Protein AF-R0M2D8-F1 (afdb_monomer_lite)

Organism: Anas platyrhynchos (NCBI:txid8839)

Sequence (83 aa):
LVNQQELFVAAPDVSKADITLPVFTLKERCLQVVRSLVKPVDYRKLDIVRSLYEDLEDHPDIKKDLQRLSLERSEMLRNEILE

Radius of gyration: 17.67 Å; chains: 1; bounding box: 49×22×46 Å

Secondary structure (DSSP, 8-state):
-BTTBS-----TT-----B------HHHHHHHHHHHHS-GGGGGGSSS-HHHHHHHHS---HHHHHHHHHHHHHHHHHHHHH-

Foldseek 3Di:
DWVPDPDDDDDPPDPDTDDDDDPDDPLVVVLVVCPVVDPLVCLVVDPDDPVVNVVNNPDDDPVVVVVVVVVVVVVVVVVVVVD

InterPro domains:
  IPR024048 von Hippel-Lindau disease tumour suppressor, alpha domain [PF17211] (24-70)
  IPR036208 VHL superfamily [SSF49468] (1-75)
  IPR037139 von Hippel-Lindau disease tumour suppressor, alpha domain superfamily [G3DSA:1.10.750.10] (21-72)

pLDDT: mean 93.75, std 6.57, range [53.78, 97.94]

Structure (mmCIF, N/CA/C/O backbone):
data_AF-R0M2D8-F1
#
_entry.id   AF-R0M2D8-F1
#
loop_
_atom_site.group_PDB
_atom_site.id
_atom_site.type_symbol
_atom_site.label_atom_id
_atom_site.label_alt_id
_atom_site.label_comp_id
_atom_site.label_asym_id
_atom_site.label_entity_id
_atom_site.label_seq_id
_atom_site.pdbx_PDB_ins_code
_atom_site.Cartn_x
_atom_site.Cartn_y
_atom_site.Cartn_z
_atom_site.occupancy
_atom_site.B_iso_or_equiv
_atom_site.auth_seq_id
_atom_site.auth_comp_id
_atom_site.auth_asym_id
_atom_site.auth_atom_id
_atom_site.pdbx_PDB_model_num
ATOM 1 N N . LEU A 1 1 ? 3.714 -2.440 -8.778 1.00 95.25 1 LEU A N 1
ATOM 2 C CA . LEU A 1 1 ? 5.039 -2.163 -9.371 1.00 95.25 1 LEU A CA 1
ATOM 3 C C . LEU A 1 1 ? 4.941 -2.351 -10.867 1.00 95.25 1 LEU A C 1
ATOM 5 O O . LEU A 1 1 ? 4.094 -3.106 -11.329 1.00 95.25 1 LEU A O 1
ATOM 9 N N . VAL A 1 2 ? 5.803 -1.675 -11.605 1.00 95.81 2 VAL A N 1
ATOM 10 C CA . VAL A 1 2 ? 5.984 -1.844 -13.041 1.00 95.81 2 VAL A CA 1
ATOM 11 C C . VAL A 1 2 ? 7.433 -2.241 -13.269 1.00 95.81 2 VAL A C 1
ATOM 13 O O . VAL A 1 2 ? 8.333 -1.569 -12.777 1.00 95.81 2 VAL A O 1
ATOM 16 N N . ASN A 1 3 ? 7.667 -3.387 -13.909 1.00 93.88 3 ASN A N 1
ATOM 17 C CA . ASN A 1 3 ? 9.008 -3.968 -14.056 1.00 93.88 3 ASN A CA 1
ATO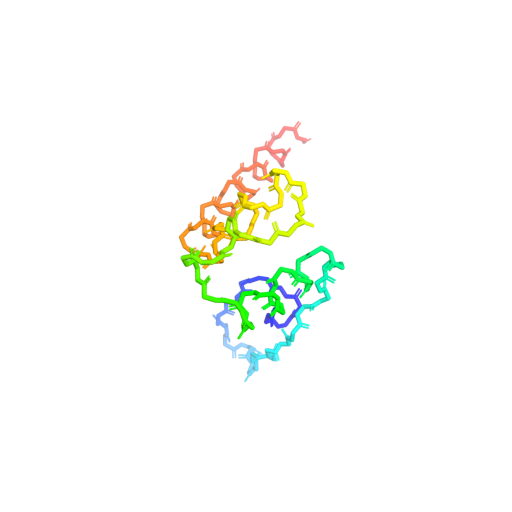M 18 C C . ASN A 1 3 ? 9.783 -4.015 -12.718 1.00 93.88 3 ASN A C 1
ATOM 20 O O . ASN A 1 3 ? 10.970 -3.715 -12.662 1.00 93.88 3 ASN A O 1
ATOM 24 N N . GLN A 1 4 ? 9.084 -4.358 -11.625 1.00 93.19 4 GLN A N 1
ATOM 25 C CA . GLN A 1 4 ? 9.598 -4.386 -10.241 1.00 93.19 4 GLN A CA 1
ATOM 26 C C . GLN A 1 4 ? 10.018 -3.024 -9.646 1.00 93.19 4 GLN A C 1
ATOM 28 O O . GLN A 1 4 ? 10.590 -2.989 -8.561 1.00 93.19 4 GLN A O 1
ATOM 33 N N . GLN A 1 5 ? 9.676 -1.908 -10.291 1.00 94.56 5 GLN A N 1
ATOM 34 C CA . GLN A 1 5 ? 9.951 -0.545 -9.827 1.00 94.56 5 GLN A CA 1
ATOM 35 C C . GLN A 1 5 ? 8.661 0.267 -9.625 1.00 94.56 5 GLN A C 1
ATOM 37 O O . GLN A 1 5 ? 7.563 -0.156 -10.006 1.00 94.56 5 GLN A O 1
ATOM 42 N N . GLU A 1 6 ? 8.779 1.428 -8.977 1.00 95.06 6 GLU A N 1
ATOM 43 C CA . GLU A 1 6 ? 7.655 2.348 -8.741 1.00 95.06 6 GLU A CA 1
ATOM 44 C C . GLU A 1 6 ? 7.356 3.243 -9.954 1.00 95.06 6 GLU A C 1
ATOM 46 O O . GLU A 1 6 ? 6.206 3.621 -10.169 1.00 95.06 6 GLU A O 1
ATOM 51 N N . LEU A 1 7 ? 8.3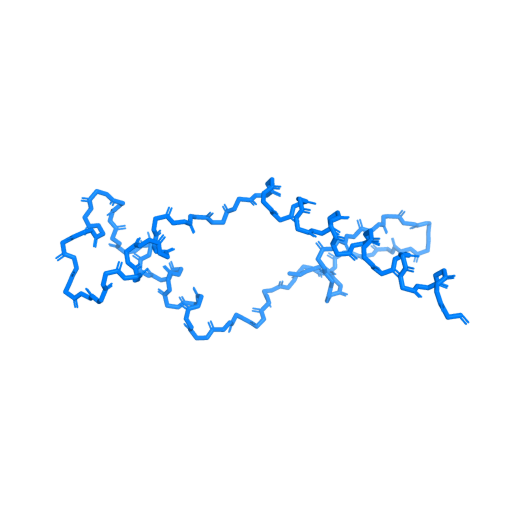69 3.533 -10.778 1.00 94.38 7 LEU A N 1
ATOM 52 C CA . LEU A 1 7 ? 8.256 4.350 -11.985 1.00 94.38 7 LEU A CA 1
ATOM 53 C C . LEU A 1 7 ? 8.666 3.549 -13.221 1.00 94.38 7 LEU A C 1
ATOM 55 O O . LEU A 1 7 ? 9.551 2.700 -13.168 1.00 94.38 7 LEU A O 1
ATOM 59 N N . PHE A 1 8 ? 8.037 3.863 -14.351 1.00 94.31 8 PHE A N 1
ATOM 60 C CA . PHE A 1 8 ? 8.402 3.337 -15.661 1.00 94.31 8 PHE A CA 1
ATOM 61 C C . PHE A 1 8 ? 8.745 4.493 -16.592 1.00 94.31 8 PHE A C 1
ATOM 63 O O . PHE A 1 8 ? 7.983 5.454 -16.699 1.00 94.31 8 PHE A O 1
ATOM 70 N N . VAL A 1 9 ? 9.878 4.384 -17.283 1.00 91.88 9 VAL A N 1
ATOM 71 C CA . VAL A 1 9 ? 10.312 5.347 -18.295 1.00 91.88 9 VAL A CA 1
ATOM 72 C C . VAL A 1 9 ? 10.280 4.647 -19.643 1.00 91.88 9 VAL A C 1
ATOM 74 O O . VAL A 1 9 ? 10.949 3.635 -19.839 1.00 91.88 9 VAL A O 1
ATOM 77 N N . ALA A 1 10 ? 9.487 5.179 -20.570 1.00 90.44 10 ALA A N 1
ATOM 78 C CA . ALA A 1 10 ? 9.446 4.663 -21.928 1.00 90.44 10 ALA A CA 1
ATOM 79 C C . ALA A 1 10 ? 10.761 4.995 -22.650 1.00 90.44 10 ALA A C 1
ATOM 81 O O . ALA A 1 10 ? 11.183 6.152 -22.676 1.00 90.44 10 ALA A O 1
ATOM 82 N N . ALA A 1 11 ? 11.377 3.983 -23.255 1.00 90.56 11 ALA A N 1
ATOM 83 C CA . ALA A 1 11 ? 12.586 4.110 -24.057 1.00 90.56 11 ALA A CA 1
ATOM 84 C C . ALA A 1 11 ? 12.458 3.261 -25.338 1.00 90.56 11 ALA A C 1
ATOM 86 O O . ALA A 1 11 ? 11.664 2.316 -25.352 1.00 90.56 11 ALA A O 1
ATOM 87 N N . PRO A 1 12 ? 13.187 3.585 -26.426 1.00 90.38 12 PRO A N 1
ATOM 88 C CA . PRO A 1 12 ? 13.033 2.911 -27.723 1.00 90.38 12 PRO A CA 1
ATOM 89 C C . PRO A 1 12 ? 13.272 1.393 -27.696 1.00 90.38 12 PRO A C 1
ATOM 91 O O . PRO A 1 12 ? 12.736 0.665 -28.526 1.00 90.38 12 PRO A O 1
ATOM 94 N N . ASP A 1 13 ? 14.077 0.921 -26.752 1.00 88.75 13 ASP A N 1
ATOM 95 C CA . ASP A 1 13 ? 14.453 -0.473 -26.519 1.00 88.75 13 AS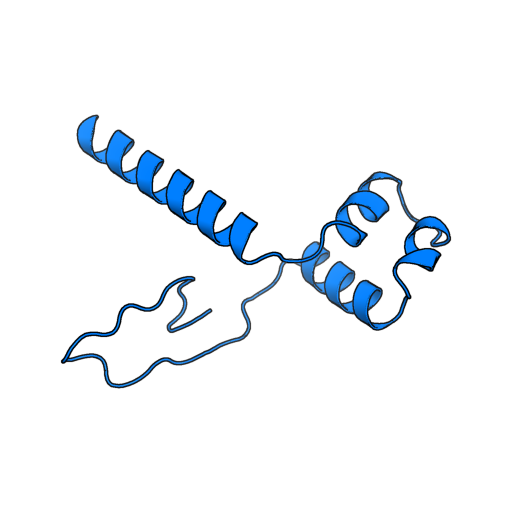P A CA 1
ATOM 96 C C . ASP A 1 13 ? 13.522 -1.206 -25.533 1.00 88.75 13 ASP A C 1
ATOM 98 O O . ASP A 1 13 ? 13.589 -2.431 -25.402 1.00 88.75 13 ASP A O 1
ATOM 102 N N . VAL A 1 14 ? 12.605 -0.491 -24.875 1.00 85.44 14 VAL A N 1
ATOM 103 C CA . VAL A 1 14 ? 11.688 -1.056 -23.879 1.00 85.44 14 VAL A CA 1
ATOM 104 C C . VAL A 1 14 ? 10.316 -1.300 -24.502 1.00 85.44 14 VAL A C 1
ATOM 106 O O . VAL A 1 14 ? 9.517 -0.389 -24.701 1.00 85.44 14 VAL A O 1
ATOM 109 N N . SER A 1 15 ? 10.020 -2.570 -24.780 1.00 85.69 15 SER A N 1
ATOM 110 C CA . SER A 1 15 ? 8.774 -2.985 -25.446 1.00 85.69 15 SER A CA 1
ATOM 111 C C . SER A 1 15 ? 7.615 -3.321 -24.499 1.00 85.69 15 SER A C 1
ATOM 113 O O . SER A 1 15 ? 6.484 -3.468 -24.964 1.00 85.69 15 SER A O 1
ATOM 115 N N . LYS A 1 16 ? 7.865 -3.472 -23.189 1.00 92.44 16 LYS A N 1
ATOM 116 C CA . LYS A 1 16 ? 6.864 -3.932 -22.212 1.00 92.44 16 LYS A CA 1
ATOM 117 C C . LYS A 1 16 ? 6.931 -3.188 -20.880 1.00 92.44 16 LYS A C 1
ATOM 119 O O . LYS A 1 16 ? 8.008 -2.885 -20.366 1.00 92.44 16 LYS A O 1
ATOM 124 N N . ALA A 1 17 ? 5.747 -2.972 -20.316 1.00 95.19 17 ALA A N 1
ATOM 125 C CA . ALA A 1 17 ? 5.531 -2.510 -18.953 1.00 95.19 17 ALA A CA 1
ATOM 126 C C . ALA A 1 17 ? 4.754 -3.599 -18.197 1.00 95.19 17 ALA A C 1
ATOM 128 O O . ALA A 1 17 ? 3.524 -3.644 -18.245 1.00 95.19 17 ALA A O 1
ATOM 129 N N . ASP A 1 18 ? 5.473 -4.503 -17.534 1.00 95.50 18 ASP A N 1
ATOM 130 C CA . ASP A 1 18 ? 4.883 -5.607 -16.782 1.00 95.50 18 ASP A CA 1
ATOM 131 C C . ASP A 1 18 ? 4.420 -5.099 -15.412 1.00 95.50 18 ASP A C 1
ATOM 133 O O . ASP A 1 18 ? 5.222 -4.820 -14.515 1.00 95.50 18 ASP A O 1
ATOM 137 N N . ILE A 1 19 ? 3.104 -4.947 -15.258 1.00 96.94 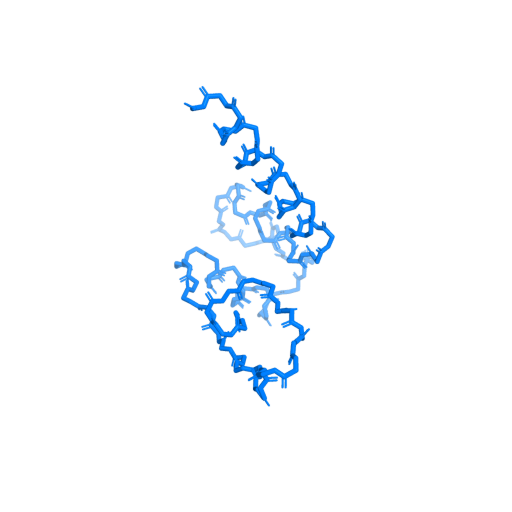19 ILE A N 1
ATOM 138 C CA . ILE A 1 19 ? 2.483 -4.456 -14.026 1.00 96.94 19 ILE A CA 1
ATOM 139 C C . ILE A 1 19 ? 2.206 -5.635 -13.096 1.00 96.94 19 ILE A C 1
ATOM 141 O O . ILE A 1 19 ? 1.457 -6.552 -13.429 1.00 96.94 19 ILE A O 1
ATOM 145 N N . THR A 1 20 ? 2.779 -5.584 -11.898 1.00 96.69 20 THR A N 1
ATOM 146 C CA . THR A 1 20 ? 2.625 -6.607 -10.863 1.00 96.69 20 THR A CA 1
ATOM 147 C C . THR A 1 20 ? 2.102 -6.009 -9.562 1.00 96.69 20 THR A C 1
ATOM 149 O O . THR A 1 20 ? 2.370 -4.850 -9.217 1.00 96.69 20 THR A O 1
ATOM 152 N N . LEU A 1 21 ? 1.355 -6.813 -8.802 1.00 96.62 21 LEU A N 1
ATOM 153 C CA . LEU A 1 21 ? 1.033 -6.480 -7.417 1.00 96.62 21 LEU A CA 1
ATOM 154 C C . LEU A 1 21 ? 2.320 -6.553 -6.579 1.00 96.62 21 LEU A C 1
ATOM 156 O O . LEU A 1 21 ? 3.023 -7.563 -6.657 1.00 96.62 21 LEU A O 1
ATOM 160 N N . PRO A 1 22 ? 2.659 -5.510 -5.799 1.00 96.06 22 PRO A N 1
ATOM 161 C CA . PRO A 1 22 ? 3.802 -5.576 -4.901 1.00 96.06 22 PRO A CA 1
ATOM 162 C C . PRO A 1 22 ? 3.543 -6.568 -3.767 1.00 96.06 22 PRO A C 1
ATOM 164 O O . PRO A 1 22 ? 2.401 -6.874 -3.415 1.00 96.06 22 PRO A O 1
ATOM 167 N N . VAL A 1 23 ? 4.627 -7.005 -3.133 1.00 96.94 23 VAL A N 1
ATOM 168 C CA . VAL A 1 23 ? 4.543 -7.700 -1.851 1.00 96.94 23 VAL A CA 1
ATOM 169 C C . VAL A 1 23 ? 4.270 -6.656 -0.772 1.00 96.94 23 VAL A C 1
ATOM 171 O O . VAL A 1 23 ? 5.178 -5.987 -0.285 1.00 96.94 23 VAL A O 1
ATOM 174 N N . PHE A 1 24 ? 2.997 -6.476 -0.434 1.00 96.12 24 PHE A N 1
ATOM 175 C CA . PHE A 1 24 ? 2.596 -5.590 0.652 1.00 96.12 24 PHE A CA 1
ATOM 176 C C . PHE A 1 24 ? 3.040 -6.149 2.007 1.00 96.12 24 PHE A C 1
ATOM 178 O O . PHE A 1 24 ? 3.039 -7.363 2.227 1.00 96.12 24 PHE A O 1
ATOM 185 N N . THR A 1 25 ? 3.349 -5.257 2.950 1.00 97.56 25 THR A N 1
ATOM 186 C CA . THR A 1 25 ? 3.478 -5.657 4.355 1.00 97.56 25 THR A CA 1
ATOM 187 C C . THR A 1 25 ? 2.142 -6.206 4.858 1.00 97.56 25 THR A C 1
ATOM 189 O O . THR A 1 25 ? 1.076 -5.848 4.347 1.00 97.56 25 THR A O 1
ATOM 192 N N . LEU A 1 26 ? 2.175 -7.048 5.897 1.00 97.94 26 LEU A N 1
ATOM 193 C CA . LEU A 1 26 ? 0.942 -7.576 6.488 1.00 97.94 26 LEU A CA 1
ATOM 194 C C . LEU A 1 26 ? 0.014 -6.443 6.954 1.00 97.94 26 LEU A C 1
ATOM 196 O O . LEU A 1 26 ? -1.187 -6.501 6.706 1.00 97.94 26 LEU A O 1
ATOM 200 N N . LYS A 1 27 ? 0.580 -5.389 7.562 1.00 96.88 27 LYS A N 1
ATOM 201 C CA . LYS A 1 27 ? -0.167 -4.199 7.993 1.00 96.88 27 LYS A CA 1
ATOM 202 C C . LYS A 1 27 ? -0.908 -3.562 6.815 1.00 96.88 27 LYS A C 1
ATOM 204 O O . LYS A 1 27 ? -2.127 -3.433 6.873 1.00 96.88 27 LYS A O 1
ATOM 209 N N . GLU A 1 28 ? -0.195 -3.224 5.741 1.00 96.81 28 GLU A N 1
ATOM 210 C CA . GLU A 1 28 ? -0.778 -2.554 4.572 1.00 96.81 28 GLU A CA 1
ATOM 211 C C . GLU A 1 28 ? -1.852 -3.419 3.906 1.00 96.81 28 GLU A C 1
ATOM 213 O O . GLU A 1 28 ? -2.944 -2.946 3.584 1.00 96.81 28 GLU A O 1
ATOM 218 N N . ARG A 1 29 ? -1.597 -4.727 3.773 1.00 97.62 29 ARG A N 1
ATOM 219 C CA . ARG A 1 29 ? -2.581 -5.639 3.189 1.00 97.62 29 ARG A CA 1
ATOM 220 C C . ARG A 1 29 ? -3.854 -5.733 4.033 1.00 97.62 29 ARG A C 1
ATOM 222 O O . ARG A 1 29 ? -4.946 -5.741 3.467 1.00 97.62 29 ARG A O 1
ATOM 229 N N . CYS A 1 30 ? -3.736 -5.774 5.359 1.00 97.31 30 CYS A N 1
ATOM 230 C CA . CYS A 1 30 ? -4.890 -5.753 6.256 1.00 97.31 30 CYS A CA 1
ATOM 231 C C . CYS A 1 30 ? -5.685 -4.445 6.128 1.00 97.31 30 CYS A C 1
ATOM 233 O O . CYS A 1 30 ? -6.908 -4.502 6.009 1.00 97.31 30 CYS A O 1
ATOM 235 N N . LEU A 1 31 ? -5.017 -3.286 6.074 1.00 97.44 31 LEU A N 1
ATOM 236 C CA . LEU A 1 31 ? -5.682 -1.990 5.878 1.00 97.44 31 LEU A CA 1
ATOM 237 C C . LEU A 1 31 ? -6.474 -1.961 4.565 1.00 97.44 31 LEU A C 1
ATOM 239 O O . LEU A 1 31 ? -7.637 -1.565 4.562 1.00 97.44 31 LEU A O 1
ATOM 243 N N . GLN A 1 32 ? -5.896 -2.449 3.462 1.00 97.25 32 GLN A N 1
ATOM 244 C CA . GLN A 1 32 ? -6.592 -2.548 2.172 1.00 97.25 32 GLN A CA 1
ATOM 245 C C . GLN A 1 32 ? -7.874 -3.385 2.262 1.00 97.25 32 GLN A C 1
ATOM 247 O O . GLN A 1 32 ? -8.910 -2.995 1.725 1.00 97.25 32 GLN A O 1
ATOM 252 N N . VAL A 1 33 ? -7.817 -4.526 2.954 1.00 97.75 33 VAL A N 1
ATOM 253 C CA . VAL A 1 33 ? -8.986 -5.396 3.138 1.00 97.75 33 VAL A CA 1
ATOM 254 C C . VAL A 1 33 ? -10.045 -4.702 3.995 1.00 97.75 33 VAL A C 1
ATOM 256 O O . VAL A 1 33 ? -11.206 -4.666 3.595 1.00 97.75 33 VAL A O 1
ATOM 259 N N . VAL A 1 34 ? -9.668 -4.081 5.114 1.00 97.44 34 VAL A N 1
ATOM 260 C CA . VAL A 1 34 ? -10.618 -3.370 5.988 1.00 97.44 34 VAL A CA 1
ATOM 261 C C . VAL A 1 34 ? -11.301 -2.219 5.244 1.00 97.44 34 VAL A C 1
ATOM 2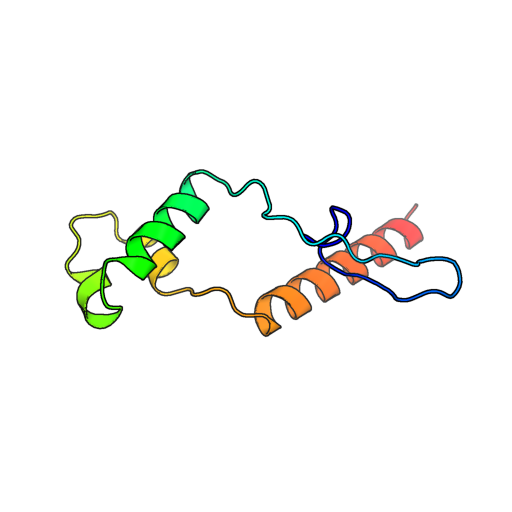63 O O . VAL A 1 34 ? -12.526 -2.119 5.293 1.00 97.44 34 VAL A O 1
ATOM 266 N N . ARG A 1 35 ? -10.550 -1.415 4.479 1.00 96.81 35 ARG A N 1
ATOM 267 C CA . ARG A 1 35 ? -11.101 -0.323 3.652 1.00 96.81 35 ARG A CA 1
ATOM 268 C C . ARG A 1 35 ? -12.106 -0.810 2.600 1.00 96.81 35 ARG A C 1
ATOM 270 O O . ARG A 1 35 ? -13.023 -0.078 2.249 1.00 96.81 35 ARG A O 1
ATOM 277 N N . SER A 1 36 ? -11.956 -2.039 2.097 1.00 96.75 36 SER A N 1
ATOM 278 C CA . SER A 1 36 ? -12.919 -2.626 1.150 1.00 96.75 36 SER A CA 1
ATOM 279 C C . SER A 1 36 ? -14.212 -3.129 1.800 1.00 96.75 36 SER A C 1
ATOM 281 O O . SER A 1 36 ? -15.226 -3.259 1.118 1.00 96.75 36 SER A O 1
ATOM 283 N N . LEU A 1 37 ? -14.185 -3.419 3.105 1.00 97.69 37 LEU A N 1
ATOM 284 C CA . LEU A 1 37 ? -15.295 -4.039 3.836 1.00 97.69 37 LEU A CA 1
ATOM 285 C C . LEU A 1 37 ? -16.070 -3.048 4.710 1.00 97.69 37 LEU A C 1
ATOM 287 O O . LEU A 1 37 ? -17.240 -3.278 5.012 1.00 97.69 37 LEU A O 1
ATOM 291 N N . VAL A 1 38 ? -15.430 -1.959 5.131 1.00 97.19 38 VAL A N 1
ATOM 292 C CA . VAL A 1 38 ? -15.974 -0.993 6.088 1.00 97.19 38 VAL A CA 1
ATOM 293 C C . VAL A 1 38 ? -16.052 0.375 5.422 1.00 97.19 38 VAL A C 1
ATOM 295 O O . VAL A 1 38 ? -15.131 0.792 4.727 1.00 97.19 38 VAL A O 1
ATOM 298 N N . LYS A 1 39 ? -17.154 1.101 5.625 1.00 96.25 39 LYS A N 1
ATOM 299 C CA . LYS A 1 39 ? -17.272 2.470 5.112 1.00 96.25 39 LYS A CA 1
ATOM 300 C C . LYS A 1 39 ? -16.358 3.407 5.913 1.00 96.25 39 LYS A C 1
ATOM 302 O O . LYS A 1 39 ? -16.275 3.241 7.129 1.00 96.25 39 LYS A O 1
ATOM 307 N N . PRO A 1 40 ? -15.776 4.458 5.304 1.00 95.06 40 PRO A N 1
ATOM 308 C CA . PRO A 1 40 ? -14.900 5.389 6.021 1.00 95.06 40 PRO A CA 1
ATOM 309 C C . PRO A 1 40 ? -15.524 6.014 7.276 1.00 95.06 40 PRO A C 1
ATOM 311 O O . PRO A 1 40 ? -14.858 6.172 8.293 1.00 95.06 40 PRO A O 1
ATOM 314 N N . VAL A 1 41 ? -16.833 6.293 7.240 1.00 95.31 41 VAL A N 1
ATOM 315 C CA . VAL A 1 41 ? -17.594 6.832 8.386 1.00 95.31 41 VAL A CA 1
ATOM 316 C C . VAL A 1 41 ? -17.662 5.881 9.589 1.00 95.31 41 VAL A C 1
ATOM 318 O O . VAL A 1 41 ? -17.960 6.314 10.700 1.00 95.31 41 VAL A O 1
ATOM 321 N N . ASP A 1 42 ? -17.394 4.593 9.374 1.00 97.12 42 ASP A N 1
ATOM 322 C CA . ASP A 1 42 ? -17.471 3.542 10.384 1.00 97.12 42 ASP A CA 1
ATOM 323 C C . ASP A 1 42 ? -16.088 3.086 10.877 1.00 97.12 42 ASP A C 1
ATOM 325 O O . ASP A 1 42 ? -16.023 2.296 11.816 1.00 97.12 42 ASP A O 1
ATOM 329 N N . TYR A 1 43 ? -14.975 3.602 10.332 1.00 96.62 43 TYR A N 1
ATOM 330 C CA . TYR A 1 43 ? -13.627 3.211 10.776 1.00 96.62 43 TYR A CA 1
ATOM 331 C C . TYR A 1 43 ? -13.427 3.428 12.277 1.00 96.62 43 TYR A C 1
ATOM 333 O O . TYR A 1 43 ? -12.926 2.543 12.964 1.00 96.62 43 TYR A O 1
ATOM 341 N N . ARG A 1 44 ? -13.902 4.560 12.811 1.00 95.94 44 ARG A N 1
ATOM 342 C CA . ARG A 1 44 ? -13.804 4.914 14.239 1.00 95.94 44 ARG A CA 1
ATOM 343 C C . ARG A 1 44 ? -14.706 4.079 15.161 1.00 95.94 44 ARG A C 1
ATOM 345 O O . ARG A 1 44 ? -14.657 4.272 16.371 1.00 95.94 44 ARG A O 1
ATOM 352 N N . LYS A 1 45 ? -15.540 3.189 14.608 1.00 96.69 45 LYS A N 1
ATOM 353 C CA . LYS A 1 45 ? -16.387 2.251 15.367 1.00 96.69 45 LYS A CA 1
ATOM 354 C C . LYS A 1 45 ? -15.751 0.866 15.521 1.00 96.69 45 LYS A C 1
ATOM 356 O O . LYS A 1 45 ? -16.295 0.044 16.252 1.00 96.69 45 LYS A O 1
ATOM 361 N N . LEU A 1 46 ? -14.659 0.585 14.806 1.00 96.69 46 LEU A N 1
ATOM 362 C CA . LEU A 1 46 ? -13.929 -0.680 14.919 1.00 96.69 46 LEU A CA 1
ATOM 363 C C . LEU A 1 46 ? -13.245 -0.765 16.283 1.00 96.69 46 LEU A C 1
ATOM 365 O O . LEU A 1 46 ? -12.733 0.235 16.752 1.00 96.69 46 LEU A O 1
ATOM 369 N N . ASP A 1 47 ? -13.191 -1.940 16.905 1.00 97.00 47 ASP A N 1
ATOM 370 C CA . ASP A 1 47 ? -12.501 -2.122 18.190 1.00 97.00 47 ASP A CA 1
ATOM 371 C C . ASP A 1 47 ? -11.000 -2.386 17.975 1.00 97.00 47 ASP A C 1
ATOM 373 O O . ASP A 1 47 ? -10.526 -3.522 18.015 1.00 97.00 47 ASP A O 1
ATOM 377 N N . ILE A 1 48 ? -10.258 -1.329 17.632 1.00 96.31 48 ILE A N 1
ATOM 378 C CA . ILE A 1 48 ? -8.815 -1.374 17.345 1.00 96.31 48 ILE A CA 1
ATOM 379 C C . ILE A 1 48 ? -8.069 -0.203 18.001 1.00 96.31 48 ILE A C 1
ATOM 381 O O . ILE A 1 48 ? -8.660 0.779 18.458 1.00 96.31 48 ILE A O 1
ATOM 385 N N . VAL A 1 49 ? -6.736 -0.294 18.057 1.00 95.56 49 VAL A N 1
ATOM 386 C CA . VAL A 1 49 ? -5.898 0.762 18.647 1.00 95.56 49 VAL A CA 1
ATOM 387 C C . VAL A 1 49 ? -6.012 2.078 17.876 1.00 95.56 49 VAL A C 1
ATOM 389 O O . VAL A 1 49 ? -6.165 2.089 16.655 1.00 95.56 49 VAL A O 1
ATOM 392 N N . ARG A 1 50 ? -5.883 3.208 18.589 1.00 93.94 50 ARG A N 1
ATOM 393 C CA . ARG A 1 50 ? -6.146 4.541 18.024 1.00 93.94 50 ARG A CA 1
ATOM 394 C C . ARG A 1 50 ? -5.308 4.867 16.784 1.00 93.94 50 ARG A C 1
ATOM 396 O O . ARG A 1 50 ? -5.840 5.453 15.845 1.00 93.94 50 ARG A O 1
ATOM 403 N N . SER A 1 51 ? -4.040 4.465 16.777 1.00 94.50 51 SER A N 1
ATOM 404 C CA . SER A 1 51 ? -3.128 4.683 15.650 1.00 94.50 51 SER A CA 1
ATOM 405 C C . SER A 1 51 ? -3.611 4.017 14.358 1.00 94.50 51 SER A C 1
ATOM 407 O O . SER A 1 51 ? -3.446 4.583 13.284 1.00 94.50 51 SER A O 1
ATOM 409 N N . LEU A 1 52 ? -4.287 2.865 14.445 1.00 95.88 52 LEU A N 1
ATOM 410 C CA . LEU A 1 52 ? -4.787 2.165 13.260 1.00 95.88 52 LEU A CA 1
ATOM 411 C C . LEU A 1 52 ? -5.975 2.873 12.603 1.00 95.88 52 LEU A C 1
ATOM 413 O O . LEU A 1 52 ? -6.217 2.656 11.421 1.00 95.88 52 LEU A O 1
ATOM 417 N N . TYR A 1 53 ? -6.715 3.723 13.321 1.00 96.38 53 TYR A N 1
ATOM 418 C CA . TYR A 1 53 ? -7.740 4.543 12.671 1.00 96.38 53 TYR A CA 1
ATOM 419 C C . TYR A 1 53 ? -7.115 5.585 11.748 1.00 96.38 53 TYR A C 1
ATOM 421 O O . TYR A 1 53 ? -7.616 5.793 10.650 1.00 96.38 53 TYR A O 1
ATOM 429 N N . GLU A 1 54 ? -6.033 6.225 12.196 1.00 95.69 54 GLU A N 1
ATOM 430 C CA . GLU A 1 54 ? -5.293 7.203 11.394 1.00 95.69 54 GLU A CA 1
ATOM 431 C C . GLU A 1 54 ? -4.695 6.514 10.167 1.00 95.69 54 GLU A C 1
ATOM 433 O O . GLU A 1 54 ? -4.860 7.001 9.052 1.00 95.69 54 GLU A O 1
ATOM 438 N N . ASP A 1 55 ? -4.126 5.317 10.355 1.00 96.38 55 ASP A N 1
ATOM 439 C CA . ASP A 1 55 ? -3.670 4.486 9.243 1.00 96.38 55 ASP A CA 1
ATOM 440 C C . ASP A 1 55 ? -4.819 4.145 8.274 1.00 96.38 55 ASP A C 1
ATOM 442 O O . ASP A 1 55 ? -4.638 4.218 7.067 1.00 96.38 55 ASP A O 1
ATOM 446 N N . LEU A 1 56 ? -6.017 3.781 8.750 1.00 96.56 56 LEU A N 1
ATOM 447 C CA . LEU A 1 56 ? -7.163 3.464 7.880 1.00 96.56 56 LEU A CA 1
ATOM 448 C C . LEU A 1 56 ? -7.675 4.678 7.098 1.00 96.56 56 LEU A C 1
ATOM 450 O O . LEU A 1 56 ? -8.035 4.532 5.927 1.00 96.56 56 LEU A O 1
ATOM 454 N N . GLU A 1 57 ? -7.707 5.845 7.738 1.00 95.50 57 GLU A N 1
ATOM 455 C CA . GLU A 1 57 ? -8.127 7.115 7.144 1.00 95.50 57 GLU A CA 1
ATOM 456 C C . GLU A 1 57 ? -7.119 7.641 6.117 1.00 95.50 57 GLU A C 1
ATOM 458 O O . GLU A 1 57 ? -7.529 8.290 5.148 1.00 95.50 57 GLU A O 1
ATOM 463 N N . ASP A 1 58 ? -5.833 7.318 6.272 1.00 95.25 58 ASP A N 1
ATOM 464 C CA . ASP A 1 58 ? -4.791 7.703 5.326 1.00 95.25 58 ASP A CA 1
ATOM 465 C C . ASP A 1 58 ? -4.773 6.813 4.071 1.00 95.25 58 ASP A C 1
ATOM 467 O O . ASP A 1 58 ? -4.047 5.823 3.970 1.00 95.25 58 ASP A O 1
ATOM 471 N N . HIS A 1 59 ? -5.622 7.146 3.100 1.00 94.00 59 HIS A N 1
ATOM 472 C CA . HIS A 1 59 ? -5.752 6.396 1.853 1.00 94.00 59 HIS A CA 1
ATOM 473 C C . HIS A 1 59 ? -4.538 6.594 0.928 1.00 94.00 59 HIS A C 1
ATOM 475 O O . HIS A 1 59 ? -3.923 7.662 0.942 1.00 94.00 59 HIS A O 1
ATOM 481 N N . PRO A 1 60 ? -4.224 5.601 0.070 1.00 93.81 60 PRO A N 1
ATOM 482 C CA . PRO A 1 60 ? -3.173 5.754 -0.931 1.00 93.81 60 PRO A CA 1
ATOM 483 C C . PRO A 1 60 ? -3.461 6.957 -1.843 1.00 93.81 60 PRO A C 1
ATOM 485 O O . PRO A 1 60 ? -4.550 7.067 -2.412 1.00 93.81 60 PRO A O 1
ATOM 488 N N . ASP A 1 61 ? -2.475 7.844 -1.984 1.00 95.81 61 ASP A N 1
ATOM 489 C CA . ASP A 1 61 ? -2.556 9.074 -2.775 1.00 95.81 61 ASP A CA 1
ATOM 490 C C . ASP A 1 61 ? -1.306 9.214 -3.652 1.00 95.81 61 ASP A C 1
ATOM 492 O O . ASP A 1 61 ? -0.182 9.330 -3.161 1.00 95.81 61 ASP A O 1
ATOM 496 N N . ILE A 1 62 ? -1.527 9.285 -4.965 1.00 95.75 62 ILE A N 1
ATOM 497 C CA . ILE A 1 62 ? -0.481 9.431 -5.983 1.00 95.75 62 ILE A CA 1
ATOM 498 C C . ILE A 1 62 ? 0.399 10.660 -5.712 1.00 95.75 62 ILE A C 1
ATOM 500 O O . ILE A 1 62 ? 1.604 10.621 -5.946 1.00 95.75 62 ILE A O 1
ATOM 504 N N . LYS A 1 63 ? -0.165 11.767 -5.212 1.00 96.94 63 LYS A N 1
ATOM 505 C CA . LYS A 1 63 ? 0.611 12.982 -4.918 1.00 96.94 63 LYS A CA 1
ATOM 506 C C . LYS A 1 63 ? 1.594 12.760 -3.777 1.00 96.94 63 LYS A C 1
ATOM 508 O O . LYS A 1 63 ? 2.716 13.255 -3.863 1.00 96.94 63 LYS A O 1
ATOM 513 N N . LYS A 1 64 ? 1.190 12.025 -2.736 1.00 96.38 64 LYS A N 1
ATOM 514 C CA . LYS A 1 64 ? 2.076 11.673 -1.618 1.00 96.38 64 LYS A CA 1
ATOM 515 C C . LYS A 1 64 ? 3.219 10.788 -2.100 1.00 96.38 64 LYS A C 1
ATOM 517 O O . LYS A 1 64 ? 4.370 11.052 -1.761 1.00 96.38 64 LYS A O 1
ATOM 522 N N . ASP A 1 65 ? 2.916 9.814 -2.955 1.00 96.19 65 ASP A N 1
ATOM 523 C CA . ASP A 1 65 ? 3.932 8.939 -3.543 1.00 96.19 65 ASP A CA 1
ATOM 524 C C . ASP A 1 65 ? 4.920 9.713 -4.422 1.00 96.19 65 ASP A C 1
ATOM 526 O O . ASP A 1 65 ? 6.129 9.559 -4.270 1.00 96.19 65 ASP A O 1
ATOM 530 N N . LEU A 1 66 ? 4.437 10.615 -5.282 1.00 96.94 66 LEU A N 1
ATOM 531 C CA . LEU A 1 66 ? 5.307 11.465 -6.103 1.00 96.94 66 LEU A CA 1
ATOM 532 C C . LEU A 1 66 ? 6.196 12.385 -5.254 1.00 96.94 66 LEU A C 1
ATOM 534 O O . LEU A 1 66 ? 7.368 12.573 -5.579 1.00 96.94 66 LEU A O 1
ATOM 538 N N . GLN A 1 67 ? 5.662 12.950 -4.167 1.00 97.31 67 GLN A N 1
ATOM 539 C CA . GLN A 1 67 ? 6.444 13.764 -3.233 1.00 97.31 67 GLN A CA 1
ATOM 540 C C . GLN A 1 67 ? 7.538 12.942 -2.549 1.00 97.31 67 GLN A C 1
ATOM 542 O O . GLN A 1 67 ? 8.689 13.380 -2.517 1.00 97.31 67 GLN A O 1
ATOM 547 N N . ARG A 1 68 ? 7.200 11.746 -2.051 1.00 97.00 68 ARG A N 1
ATOM 548 C CA . ARG A 1 68 ? 8.160 10.815 -1.445 1.00 97.00 68 ARG A CA 1
ATOM 549 C C . ARG A 1 68 ? 9.266 10.441 -2.435 1.00 97.00 68 ARG A C 1
ATOM 551 O O . ARG A 1 68 ? 10.435 10.643 -2.124 1.00 97.00 68 ARG A O 1
ATOM 558 N N . LEU A 1 69 ? 8.907 9.998 -3.641 1.00 96.38 69 LEU A N 1
ATOM 559 C CA . LEU A 1 69 ? 9.862 9.629 -4.695 1.00 96.38 69 LEU A CA 1
ATOM 560 C C . LEU A 1 69 ? 10.787 10.794 -5.078 1.00 96.38 69 LEU A C 1
ATOM 562 O O . LEU A 1 69 ? 11.986 10.610 -5.286 1.00 96.38 69 LEU A O 1
ATOM 566 N N . SER A 1 70 ? 10.248 12.015 -5.154 1.00 96.00 70 SER A N 1
ATOM 567 C CA . SER A 1 70 ? 11.044 13.214 -5.432 1.00 96.00 70 SER A CA 1
ATOM 568 C C . SER A 1 70 ? 12.053 13.515 -4.320 1.00 96.00 70 SER A C 1
ATOM 570 O O . SER A 1 70 ? 13.166 13.965 -4.611 1.00 96.00 70 SER A O 1
ATOM 572 N N . LEU A 1 71 ? 11.676 13.299 -3.056 1.00 96.31 71 LEU A N 1
ATOM 573 C CA . LEU A 1 71 ? 12.555 13.508 -1.908 1.00 96.31 71 LEU A CA 1
ATOM 574 C C . LEU A 1 71 ? 13.666 12.453 -1.872 1.00 96.31 71 LEU A C 1
ATOM 576 O O . LEU A 1 71 ? 14.835 12.825 -1.820 1.00 96.31 71 LEU A O 1
ATOM 580 N N . GLU A 1 72 ? 13.310 11.172 -2.005 1.00 94.94 72 GLU A N 1
ATOM 581 C CA . GLU A 1 72 ? 14.253 10.045 -2.076 1.00 94.94 72 GLU A CA 1
ATOM 582 C C . GLU A 1 72 ? 15.284 10.259 -3.194 1.00 94.94 72 GLU A C 1
ATOM 584 O O . GLU A 1 72 ? 16.491 10.150 -2.973 1.00 94.94 72 GLU A O 1
ATOM 589 N N . ARG A 1 73 ? 14.831 10.670 -4.388 1.00 93.38 73 ARG A N 1
ATOM 590 C CA . ARG A 1 73 ? 15.722 10.998 -5.510 1.00 93.38 73 ARG A CA 1
ATOM 591 C C . ARG A 1 73 ? 16.685 12.136 -5.168 1.00 93.38 73 ARG A C 1
ATOM 593 O O . ARG A 1 73 ? 17.857 12.077 -5.529 1.00 93.38 73 ARG A O 1
ATOM 600 N N . SER A 1 74 ? 16.195 13.173 -4.494 1.00 94.06 74 SER A N 1
ATOM 601 C CA . SER A 1 74 ? 17.001 14.339 -4.105 1.00 94.06 74 SER A CA 1
ATOM 602 C C . SER A 1 74 ? 18.012 14.016 -3.000 1.00 94.06 74 SER A C 1
ATOM 604 O O . SER A 1 74 ? 19.065 14.645 -2.915 1.00 94.06 74 SER A O 1
ATOM 606 N N . GLU A 1 75 ? 17.701 13.064 -2.125 1.00 93.75 75 GLU A N 1
ATOM 607 C CA . GLU A 1 75 ? 18.623 12.552 -1.107 1.00 93.75 75 GLU A CA 1
ATOM 608 C C . GLU A 1 75 ? 19.718 11.680 -1.717 1.00 93.75 75 GLU A C 1
ATOM 610 O O . GLU A 1 75 ? 20.888 11.914 -1.425 1.00 93.75 75 GLU A O 1
ATOM 615 N N . MET A 1 76 ? 19.372 10.766 -2.630 1.00 91.25 76 MET A N 1
ATOM 616 C CA . MET A 1 76 ? 20.359 9.965 -3.366 1.00 91.25 76 MET A CA 1
ATOM 617 C C . MET A 1 76 ? 21.377 10.851 -4.093 1.00 91.25 76 MET A C 1
ATOM 619 O O . MET A 1 76 ? 22.576 10.684 -3.903 1.00 91.25 76 MET A O 1
ATOM 623 N N . LEU A 1 77 ? 20.90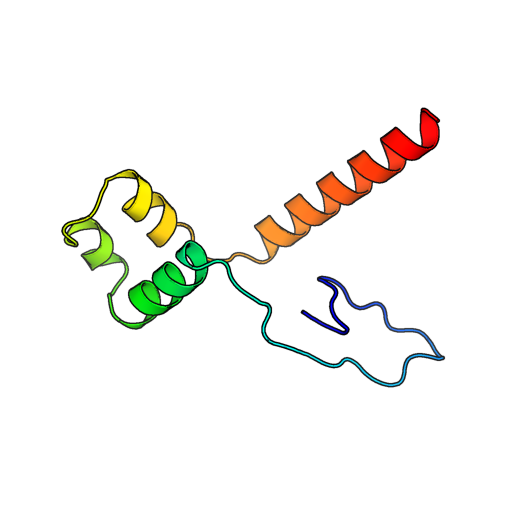3 11.856 -4.839 1.00 90.50 77 LEU A N 1
ATOM 624 C CA . LEU A 1 77 ? 21.776 12.789 -5.561 1.00 90.50 77 LEU A CA 1
ATOM 625 C C . LEU A 1 77 ? 22.683 13.602 -4.626 1.00 90.50 77 LEU A C 1
ATOM 627 O O . LEU A 1 77 ? 23.812 13.912 -4.987 1.00 90.50 77 LEU A O 1
ATOM 631 N N . ARG A 1 78 ? 22.210 13.970 -3.427 1.00 89.50 78 ARG A N 1
ATOM 632 C CA . ARG A 1 78 ? 23.048 14.661 -2.432 1.00 89.50 78 ARG A CA 1
ATOM 633 C C . ARG A 1 78 ? 24.137 13.751 -1.878 1.00 89.50 78 ARG A C 1
ATOM 635 O O . ARG A 1 78 ? 25.258 14.216 -1.706 1.00 89.50 78 ARG A O 1
ATOM 642 N N . ASN A 1 79 ? 23.815 12.490 -1.613 1.00 85.94 79 ASN A N 1
ATOM 643 C CA . ASN A 1 79 ? 24.779 11.529 -1.086 1.00 85.94 79 ASN A CA 1
ATOM 644 C C . ASN A 1 79 ? 25.856 11.185 -2.127 1.00 85.94 79 ASN A C 1
ATOM 646 O O . ASN A 1 79 ? 27.025 11.149 -1.772 1.00 85.94 79 ASN A O 1
ATOM 650 N N . GLU A 1 80 ? 25.494 11.056 -3.408 1.00 80.06 80 GLU A N 1
ATOM 651 C CA . GLU A 1 80 ? 26.446 10.844 -4.516 1.00 80.06 80 GLU A CA 1
ATOM 652 C C . GLU A 1 80 ? 27.423 12.017 -4.732 1.00 80.06 80 GLU A C 1
ATOM 654 O O . GLU A 1 80 ? 28.487 11.827 -5.304 1.00 80.06 80 GLU A O 1
ATOM 659 N N . ILE A 1 81 ? 27.073 13.237 -4.305 1.00 74.44 81 ILE A N 1
ATOM 660 C CA . ILE A 1 81 ? 27.951 14.422 -4.390 1.00 74.44 81 ILE A CA 1
ATOM 661 C C . ILE A 1 81 ? 28.923 14.498 -3.197 1.00 74.44 81 ILE A C 1
ATOM 663 O O . ILE A 1 81 ? 29.927 15.208 -3.262 1.00 74.44 81 ILE A O 1
ATOM 667 N N . LEU A 1 82 ? 28.601 13.825 -2.089 1.00 67.38 82 LEU A N 1
ATOM 668 C CA . LEU A 1 82 ? 29.378 13.845 -0.847 1.00 67.38 82 LEU A CA 1
ATOM 669 C C . LEU A 1 82 ? 30.364 12.667 -0.722 1.00 67.38 82 LEU A C 1
ATOM 671 O O . LEU A 1 82 ? 31.184 12.691 0.198 1.00 67.38 82 LEU A O 1
ATOM 675 N N . GLU A 1 83 ? 30.290 11.678 -1.619 1.00 53.78 83 GLU A N 1
ATOM 676 C CA . GLU A 1 83 ? 31.280 10.600 -1.808 1.00 53.78 83 GLU A CA 1
ATOM 677 C C . GLU A 1 83 ? 32.281 10.930 -2.927 1.00 53.78 83 GLU A C 1
ATOM 679 O O . GLU A 1 83 ? 33.467 10.552 -2.771 1.00 53.78 83 GLU A O 1
#